Protein AF-A0A9D6XCU0-F1 (afdb_monomer_lite)

pLDDT: mean 86.59, std 11.8, range [44.53, 96.69]

Sequence (76 aa):
MKEKLSVTIDQPLVRFLDTMPGRSRSEKLEAVIRRFRAVSDDLSLRKALAKHRESEDARAEAEAWRRTMERDQWSE

Radius of gyration: 26.03 Å; chains: 1; bounding box: 45×19×77 Å

Secondary structure (DSSP, 8-state):
-PPP------HHHHHHHHHSSSSSHHHHHHHHHHHHHHHHHHHHHHHHHHHHHHHHHHHHHHHHHHHHHHHHHT--

Structure (mmCIF, N/CA/C/O backbone):
data_AF-A0A9D6XCU0-F1
#
_entry.id   AF-A0A9D6XCU0-F1
#
loop_
_atom_site.group_PDB
_atom_site.id
_atom_site.type_symbol
_atom_site.label_atom_id
_atom_site.label_alt_id
_atom_site.label_comp_id
_atom_site.label_asym_id
_atom_site.label_entity_id
_atom_site.label_seq_id
_atom_site.pdbx_PDB_ins_code
_atom_site.Cartn_x
_atom_site.Cartn_y
_atom_site.Cartn_z
_atom_site.occupancy
_atom_site.B_iso_or_equiv
_atom_site.auth_seq_id
_atom_site.auth_comp_id
_atom_site.auth_asym_id
_atom_site.auth_atom_id
_atom_site.pdbx_PDB_model_num
ATOM 1 N N . MET A 1 1 ? 11.723 -1.354 25.142 1.00 44.56 1 MET A N 1
ATOM 2 C CA . MET A 1 1 ? 10.572 -0.444 25.352 1.00 44.56 1 MET A CA 1
ATOM 3 C C . MET A 1 1 ? 10.006 -0.087 23.986 1.00 44.56 1 MET A C 1
ATOM 5 O O . MET A 1 1 ? 10.805 0.207 23.112 1.00 44.56 1 MET A O 1
ATOM 9 N N . LYS A 1 2 ? 8.685 -0.150 23.767 1.00 75.56 2 LYS A N 1
ATOM 10 C CA . LYS A 1 2 ? 8.082 0.427 22.551 1.00 75.56 2 LYS A CA 1
ATOM 11 C C . LYS A 1 2 ? 7.883 1.925 22.783 1.00 75.56 2 LYS A C 1
ATOM 13 O O . LYS A 1 2 ? 7.276 2.294 23.788 1.00 75.56 2 LYS A O 1
ATOM 18 N N . GLU A 1 3 ? 8.400 2.756 21.888 1.00 85.62 3 GLU A N 1
ATOM 19 C CA . GLU A 1 3 ? 8.190 4.204 21.937 1.00 85.62 3 GLU A CA 1
ATOM 20 C C . GLU A 1 3 ? 6.721 4.531 21.661 1.00 85.62 3 GLU A C 1
ATOM 22 O O . GLU A 1 3 ? 6.085 3.938 20.786 1.00 85.62 3 GLU A O 1
ATOM 27 N N . LYS A 1 4 ? 6.160 5.453 22.445 1.00 87.19 4 LYS A N 1
ATOM 28 C CA . LYS A 1 4 ? 4.800 5.951 22.238 1.00 87.19 4 LYS A CA 1
ATOM 29 C C . LYS A 1 4 ? 4.886 7.252 21.454 1.00 87.19 4 LYS A C 1
ATOM 31 O O . LYS A 1 4 ? 5.488 8.210 21.923 1.00 87.19 4 LYS A O 1
ATOM 36 N N . LEU A 1 5 ? 4.256 7.273 20.287 1.00 88.38 5 LEU A N 1
ATOM 37 C CA . LEU A 1 5 ? 4.141 8.453 19.437 1.00 88.38 5 LEU A CA 1
ATOM 38 C C . LEU A 1 5 ? 2.714 8.994 19.514 1.00 88.38 5 LEU A C 1
ATOM 40 O O . LEU A 1 5 ? 1.751 8.228 19.464 1.00 88.38 5 LEU A O 1
ATOM 44 N N . SER A 1 6 ? 2.593 10.315 19.617 1.00 91.44 6 SER A N 1
ATOM 45 C CA . SER A 1 6 ? 1.333 11.018 19.385 1.00 91.44 6 SER A CA 1
ATOM 46 C C . SER A 1 6 ? 1.331 11.525 17.948 1.00 91.44 6 SER A C 1
ATOM 48 O O . SER A 1 6 ? 2.311 12.124 17.510 1.00 91.44 6 SER A O 1
ATOM 50 N N . VAL A 1 7 ? 0.259 11.257 17.206 1.00 89.38 7 VAL A N 1
ATOM 51 C CA . VAL A 1 7 ? 0.127 11.637 15.795 1.00 89.38 7 VAL A CA 1
ATOM 52 C C . VAL A 1 7 ? -1.199 12.342 15.566 1.00 89.38 7 VAL A C 1
ATOM 54 O O . VAL A 1 7 ? -2.232 11.929 16.095 1.00 89.38 7 VAL A O 1
ATOM 57 N N . THR A 1 8 ? -1.166 13.387 14.747 1.00 93.88 8 THR A N 1
ATOM 58 C CA . THR A 1 8 ? -2.363 14.094 14.293 1.00 93.88 8 THR A CA 1
ATOM 59 C C . THR A 1 8 ? -2.806 13.493 12.969 1.00 93.88 8 THR A C 1
ATOM 61 O O . THR A 1 8 ? -2.020 13.427 12.026 1.00 93.88 8 THR A O 1
ATOM 64 N N . ILE A 1 9 ? -4.055 13.039 12.905 1.00 90.38 9 ILE A N 1
ATOM 65 C CA . ILE A 1 9 ? -4.672 12.492 11.695 1.00 90.38 9 ILE A CA 1
ATOM 66 C C . ILE A 1 9 ? -6.094 13.025 11.552 1.00 90.38 9 ILE A C 1
ATOM 68 O O . ILE A 1 9 ? -6.752 13.332 12.548 1.00 90.38 9 ILE A O 1
ATOM 72 N N . ASP A 1 10 ? -6.574 13.098 10.315 1.00 95.88 10 ASP A N 1
ATOM 73 C CA . ASP A 1 10 ? -7.899 13.632 10.028 1.00 95.88 10 ASP A CA 1
ATOM 74 C C . ASP A 1 10 ? -9.015 12.757 10.608 1.00 95.88 10 ASP A C 1
ATOM 76 O O . ASP A 1 10 ? -8.943 11.523 10.636 1.00 95.88 10 ASP A O 1
ATOM 80 N N . GLN A 1 11 ? -10.116 13.396 11.005 1.00 96.12 11 GLN A N 1
ATOM 81 C CA . GLN A 1 11 ? -11.268 12.713 11.593 1.00 96.12 11 GLN A CA 1
ATOM 82 C C . GLN A 1 11 ? -11.832 11.561 10.730 1.00 96.12 11 GLN A C 1
ATOM 84 O O . GLN A 1 11 ? -12.219 10.535 11.297 1.00 96.12 11 GLN A O 1
ATOM 89 N N . PRO A 1 12 ? -11.906 11.655 9.385 1.00 96.69 12 PRO A N 1
ATOM 90 C CA . PRO A 1 12 ? -12.325 10.529 8.550 1.00 96.69 12 PRO A CA 1
ATOM 91 C C . PRO A 1 12 ? -11.395 9.313 8.663 1.00 96.69 12 PRO A C 1
ATOM 93 O O . PRO A 1 12 ? -11.881 8.184 8.683 1.00 96.69 12 PRO A O 1
ATOM 96 N N . LEU A 1 13 ? -10.081 9.523 8.806 1.00 93.19 13 LEU A N 1
ATOM 97 C CA . LEU A 1 13 ? -9.112 8.437 8.979 1.00 93.19 13 LEU A CA 1
ATOM 98 C C . LEU A 1 13 ? -9.272 7.756 10.336 1.00 93.19 13 LEU A C 1
ATOM 100 O O . LEU A 1 13 ? -9.196 6.533 10.418 1.00 93.19 13 LEU A O 1
ATOM 104 N N . VAL A 1 14 ? -9.570 8.522 11.388 1.00 94.38 14 VAL A N 1
ATOM 105 C CA . VAL A 1 14 ? -9.916 7.951 12.699 1.00 94.38 14 VAL A CA 1
ATOM 106 C C . VAL A 1 14 ? -11.138 7.039 12.578 1.00 94.38 14 VAL A C 1
ATOM 108 O O . VAL A 1 14 ? -11.088 5.893 13.019 1.00 94.38 14 VAL A O 1
ATOM 111 N N . ARG A 1 15 ? -12.206 7.513 11.918 1.00 96.19 15 ARG A N 1
ATOM 112 C CA . ARG A 1 15 ? -13.420 6.711 11.691 1.00 96.19 15 ARG A CA 1
ATOM 113 C C . ARG A 1 15 ? -13.129 5.444 10.893 1.00 96.19 15 ARG A C 1
ATOM 115 O O . ARG A 1 15 ? -13.651 4.389 11.226 1.00 96.19 15 ARG A O 1
ATOM 122 N N . PHE A 1 16 ? -12.279 5.533 9.875 1.00 95.56 16 PHE A N 1
ATOM 123 C CA . PHE A 1 16 ? -11.844 4.371 9.106 1.00 95.56 16 PHE A CA 1
ATOM 124 C C . PHE A 1 16 ? -11.082 3.353 9.971 1.00 95.56 16 PHE A C 1
ATOM 126 O O . PHE A 1 16 ? -11.375 2.163 9.924 1.00 95.56 16 PHE A O 1
ATOM 133 N N . LEU A 1 17 ? -10.145 3.797 10.814 1.00 95.25 17 LEU A N 1
ATOM 134 C CA . LEU A 1 17 ? -9.446 2.895 11.736 1.00 95.25 17 LEU A CA 1
ATOM 135 C C . LEU A 1 17 ? -10.408 2.243 12.738 1.00 95.25 17 LEU A C 1
ATOM 137 O O . LEU A 1 17 ? -10.187 1.110 13.163 1.00 95.25 17 LEU A O 1
ATOM 141 N N . ASP A 1 18 ? -11.485 2.921 13.122 1.00 95.62 18 ASP A N 1
ATOM 142 C CA . ASP A 1 18 ? -12.469 2.357 14.043 1.00 95.62 18 ASP A CA 1
ATOM 143 C C . ASP A 1 18 ? -13.270 1.203 13.431 1.00 95.62 18 ASP A C 1
ATOM 145 O O . ASP A 1 18 ? -13.585 0.259 14.155 1.00 95.62 18 ASP A O 1
ATOM 149 N N . THR A 1 19 ? -13.514 1.204 12.115 1.00 96.56 19 THR A N 1
ATOM 150 C CA . THR A 1 19 ? -14.228 0.105 11.435 1.00 96.56 19 THR A CA 1
ATOM 151 C C . THR A 1 19 ? -13.360 -1.131 11.190 1.00 96.56 19 THR A C 1
ATOM 153 O O . THR A 1 19 ? -13.886 -2.215 10.942 1.00 96.56 19 THR A O 1
ATOM 156 N N . MET A 1 20 ? -12.034 -1.002 11.267 1.00 95.62 20 MET A N 1
ATOM 157 C CA . MET A 1 20 ? -11.112 -2.115 11.039 1.00 95.62 20 MET A CA 1
ATOM 158 C C . MET A 1 20 ? -11.050 -3.086 12.234 1.00 95.62 20 MET A C 1
ATOM 160 O O . MET A 1 20 ? -11.145 -2.654 13.387 1.00 95.62 20 MET A O 1
ATOM 164 N N . PRO A 1 21 ? -10.801 -4.388 12.005 1.00 93.38 21 PRO A N 1
ATOM 165 C CA . PRO A 1 21 ? -10.537 -5.338 13.081 1.00 93.38 21 PRO A CA 1
ATOM 166 C C . PRO A 1 21 ? -9.187 -5.046 13.755 1.00 93.38 21 PRO A C 1
ATOM 168 O O . PRO A 1 21 ? -8.222 -4.659 13.099 1.00 93.38 21 PRO A O 1
ATOM 171 N N . GLY A 1 22 ? -9.111 -5.232 15.072 1.00 92.06 22 GLY A N 1
ATOM 172 C CA . GLY A 1 22 ? -7.893 -5.025 15.864 1.00 92.06 22 GLY A CA 1
ATOM 173 C C . GLY A 1 22 ? -8.204 -4.503 17.262 1.00 92.06 22 GLY A C 1
ATOM 174 O O . GLY A 1 22 ? -9.276 -3.942 17.493 1.00 92.06 22 GLY A O 1
ATOM 175 N N . ARG A 1 23 ? -7.275 -4.683 18.205 1.00 91.62 23 ARG A N 1
ATOM 176 C CA . ARG A 1 23 ? -7.520 -4.374 19.624 1.00 91.62 23 ARG A CA 1
ATOM 177 C C . ARG A 1 23 ? -7.364 -2.890 19.932 1.00 91.62 23 ARG A C 1
ATOM 179 O O . ARG A 1 23 ? -8.006 -2.382 20.843 1.00 91.62 23 ARG A O 1
ATOM 186 N N . SER A 1 24 ? -6.510 -2.187 19.188 1.00 94.62 24 SER A N 1
ATOM 187 C CA . SER A 1 24 ? -6.238 -0.761 19.402 1.00 94.62 24 SER A CA 1
ATOM 188 C C . SER A 1 24 ? -6.064 -0.001 18.091 1.00 94.62 24 SER A C 1
ATOM 190 O O . SER A 1 24 ? -5.650 -0.573 17.085 1.00 94.62 24 SER A O 1
ATOM 192 N N . ARG A 1 25 ? -6.319 1.313 18.100 1.00 93.19 25 ARG A N 1
ATOM 193 C CA . ARG A 1 25 ? -6.061 2.178 16.934 1.00 93.19 25 ARG A CA 1
ATOM 194 C C . ARG A 1 25 ? -4.590 2.157 16.506 1.00 93.19 25 ARG A C 1
ATOM 196 O O . ARG A 1 25 ? -4.324 2.180 15.312 1.00 93.19 25 ARG A O 1
ATOM 203 N N . SER A 1 26 ? -3.651 2.060 17.450 1.00 93.12 26 SER A N 1
ATOM 204 C CA . SER A 1 26 ? -2.215 1.966 17.151 1.00 93.12 26 SER A CA 1
ATOM 205 C C . SER A 1 26 ? -1.865 0.691 16.381 1.00 93.12 26 SER A C 1
ATOM 207 O O . SER A 1 26 ? -1.160 0.763 15.383 1.00 93.12 26 SER A O 1
ATOM 209 N N . GLU A 1 27 ? -2.405 -0.459 16.792 1.00 94.31 27 GLU A N 1
ATOM 210 C CA . GLU A 1 27 ? -2.213 -1.739 16.092 1.00 94.31 27 GLU A CA 1
ATOM 211 C C . GLU A 1 27 ? -2.798 -1.699 14.674 1.00 94.31 27 GLU A C 1
ATOM 213 O O . GLU A 1 27 ? -2.169 -2.140 13.711 1.00 94.31 27 GLU A O 1
ATOM 218 N N . LYS A 1 28 ? -3.996 -1.124 14.534 1.00 95.50 28 LYS A N 1
ATOM 219 C CA . LYS A 1 28 ? -4.656 -0.969 13.235 1.00 95.50 28 LYS A CA 1
ATOM 220 C C . LYS A 1 28 ? -3.860 -0.041 12.317 1.00 95.50 28 LYS A C 1
ATOM 222 O O . LYS A 1 28 ? -3.629 -0.379 11.159 1.00 95.50 28 LYS A O 1
ATOM 227 N N . LEU A 1 29 ? -3.384 1.089 12.841 1.00 94.38 29 LEU A N 1
ATOM 228 C CA . LEU A 1 29 ? -2.539 2.025 12.103 1.00 94.38 29 LEU A CA 1
ATOM 229 C C . LEU A 1 29 ? -1.222 1.367 11.665 1.00 94.38 29 LEU A C 1
ATOM 231 O O . LEU A 1 29 ? -0.825 1.506 10.511 1.00 94.38 29 LEU A O 1
ATOM 235 N N . GLU A 1 30 ? -0.582 0.592 12.541 1.00 93.25 30 GLU A N 1
ATOM 236 C CA . GLU A 1 30 ? 0.625 -0.174 12.212 1.00 93.25 30 GLU A CA 1
ATOM 237 C C . GLU A 1 30 ? 0.367 -1.182 11.078 1.00 93.25 30 GLU A C 1
ATOM 239 O O . GLU A 1 30 ? 1.163 -1.294 10.141 1.00 93.25 30 GLU A O 1
ATOM 244 N N . ALA A 1 31 ? -0.773 -1.880 11.104 1.00 94.12 31 ALA A N 1
ATOM 245 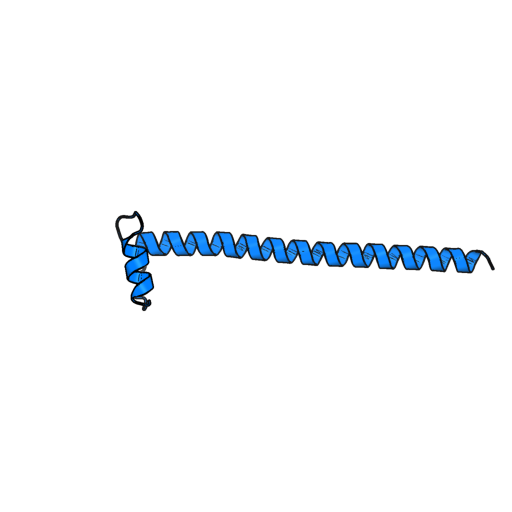C CA . ALA A 1 31 ? -1.170 -2.787 10.031 1.00 94.12 31 ALA A CA 1
ATOM 246 C C . ALA A 1 31 ? -1.361 -2.060 8.688 1.00 94.12 31 ALA A C 1
ATOM 248 O O . ALA A 1 31 ? -0.873 -2.542 7.662 1.00 94.12 31 ALA A O 1
ATOM 249 N N . VAL A 1 32 ? -2.009 -0.889 8.694 1.00 94.69 32 VAL A N 1
ATOM 250 C CA . VAL A 1 32 ? -2.192 -0.056 7.494 1.00 94.69 32 VAL A CA 1
ATOM 251 C C . VAL A 1 32 ? -0.849 0.424 6.947 1.00 94.69 32 VAL A C 1
ATOM 253 O O . VAL A 1 32 ? -0.584 0.246 5.759 1.00 94.69 32 VAL A O 1
ATOM 256 N N . ILE A 1 33 ? 0.027 0.966 7.797 1.00 94.00 33 ILE A N 1
ATOM 257 C CA . ILE A 1 33 ? 1.348 1.472 7.388 1.00 94.00 33 ILE A CA 1
ATOM 258 C C . ILE A 1 33 ? 2.195 0.353 6.781 1.00 94.00 33 ILE A C 1
ATOM 260 O O . ILE A 1 33 ? 2.821 0.538 5.738 1.00 94.00 33 ILE A O 1
ATOM 264 N N . ARG A 1 34 ? 2.198 -0.830 7.398 1.00 95.38 34 ARG A N 1
ATOM 265 C CA . ARG A 1 34 ? 2.920 -1.994 6.875 1.00 95.38 34 ARG A CA 1
ATOM 266 C C . ARG A 1 34 ? 2.405 -2.410 5.499 1.00 95.38 34 ARG A C 1
ATOM 268 O O . ARG A 1 34 ? 3.208 -2.674 4.609 1.00 95.38 34 ARG A O 1
ATOM 275 N N . ARG A 1 35 ? 1.082 -2.435 5.307 1.00 94.94 35 ARG A N 1
ATOM 276 C CA . ARG A 1 35 ? 0.484 -2.739 4.002 1.00 94.94 35 ARG A CA 1
ATOM 277 C C . ARG A 1 35 ? 0.844 -1.682 2.961 1.00 94.94 35 ARG A C 1
ATOM 279 O O . ARG A 1 35 ? 1.186 -2.039 1.840 1.00 94.94 35 ARG A O 1
ATOM 286 N N . PHE A 1 36 ? 0.799 -0.406 3.334 1.00 95.38 36 PHE A N 1
ATOM 287 C CA . PHE A 1 36 ? 1.201 0.691 2.459 1.00 95.38 36 PHE A CA 1
ATOM 288 C C . PHE A 1 36 ? 2.658 0.549 2.006 1.00 95.38 36 PHE A C 1
ATOM 290 O O . PHE A 1 36 ? 2.919 0.637 0.811 1.00 95.38 36 PHE A O 1
ATOM 297 N N . ARG A 1 37 ? 3.586 0.257 2.929 1.00 96.00 37 ARG A N 1
ATOM 298 C CA . ARG A 1 37 ? 5.002 0.027 2.597 1.00 96.00 37 ARG A CA 1
ATOM 299 C C . ARG A 1 37 ? 5.166 -1.104 1.588 1.00 96.00 37 ARG A C 1
ATOM 301 O O . ARG A 1 37 ? 5.747 -0.880 0.539 1.00 96.00 37 ARG A O 1
ATOM 308 N N . ALA A 1 38 ? 4.549 -2.258 1.844 1.00 95.69 38 ALA A N 1
ATOM 309 C CA . ALA A 1 38 ? 4.627 -3.396 0.931 1.00 95.69 38 ALA A CA 1
ATOM 310 C C . ALA A 1 38 ? 4.126 -3.059 -0.488 1.00 95.69 38 ALA A C 1
ATOM 312 O O . ALA A 1 38 ? 4.756 -3.429 -1.473 1.00 95.69 38 ALA A O 1
ATOM 313 N N . VAL A 1 39 ? 3.012 -2.325 -0.599 1.00 96.00 39 VAL A N 1
ATOM 314 C CA . VAL A 1 39 ? 2.478 -1.887 -1.901 1.00 96.00 39 VAL A CA 1
ATOM 315 C C . VAL A 1 39 ? 3.392 -0.850 -2.561 1.00 96.00 39 VAL A C 1
ATOM 317 O O . VAL A 1 39 ? 3.616 -0.911 -3.766 1.00 96.00 39 VAL A O 1
ATOM 320 N N . SER A 1 40 ? 3.928 0.099 -1.794 1.00 96.50 40 SER A N 1
ATOM 321 C CA . SER A 1 40 ? 4.851 1.119 -2.299 1.00 96.50 40 SER A CA 1
ATOM 322 C C . SER A 1 40 ? 6.147 0.504 -2.832 1.00 96.50 40 SER A C 1
ATOM 324 O O . SER A 1 40 ? 6.638 0.920 -3.884 1.00 96.50 40 SER A O 1
ATOM 326 N N . ASP A 1 41 ? 6.680 -0.498 -2.136 1.00 95.69 41 ASP A N 1
ATOM 327 C CA . ASP A 1 41 ? 7.889 -1.216 -2.532 1.00 95.69 41 ASP A CA 1
ATOM 328 C C . ASP A 1 41 ? 7.649 -2.008 -3.826 1.00 95.69 41 ASP A C 1
ATOM 330 O O . ASP A 1 41 ? 8.430 -1.892 -4.771 1.00 95.69 41 ASP A O 1
ATOM 334 N N . ASP A 1 42 ? 6.522 -2.723 -3.929 1.00 95.75 42 ASP A N 1
ATOM 335 C CA . ASP A 1 42 ? 6.123 -3.437 -5.151 1.00 95.75 42 ASP A CA 1
ATOM 336 C C . ASP A 1 42 ? 5.943 -2.483 -6.345 1.00 95.75 42 ASP A C 1
ATOM 338 O O . ASP A 1 42 ? 6.478 -2.715 -7.429 1.00 95.75 42 ASP A O 1
ATOM 342 N N . LEU A 1 43 ? 5.259 -1.351 -6.152 1.00 95.44 43 LEU A N 1
ATOM 343 C CA . LEU A 1 43 ? 5.109 -0.337 -7.200 1.00 95.44 43 LEU A CA 1
ATOM 344 C C . LEU A 1 43 ? 6.456 0.243 -7.641 1.00 95.44 43 LEU A C 1
ATOM 346 O O . LEU A 1 43 ? 6.665 0.485 -8.832 1.00 95.44 43 LEU A O 1
ATOM 350 N N . SER A 1 44 ? 7.369 0.466 -6.697 1.00 93.81 44 SER A N 1
ATOM 351 C CA . SER A 1 44 ? 8.712 0.972 -6.989 1.00 93.81 44 SER A CA 1
ATOM 352 C C . SER A 1 44 ? 9.524 -0.051 -7.781 1.00 93.81 44 SER A C 1
ATOM 354 O O . SER A 1 44 ? 10.161 0.309 -8.772 1.00 93.81 44 SER A O 1
ATOM 356 N N . LEU A 1 45 ? 9.431 -1.332 -7.416 1.00 94.62 45 LEU A N 1
ATOM 357 C CA . LEU A 1 45 ? 10.068 -2.427 -8.141 1.00 94.62 45 LEU A CA 1
ATOM 358 C C . LEU A 1 45 ? 9.534 -2.537 -9.572 1.00 94.62 45 LEU A C 1
ATOM 360 O O . LEU A 1 45 ? 10.319 -2.602 -10.515 1.00 94.62 45 LEU A O 1
ATOM 364 N N . ARG A 1 46 ? 8.210 -2.484 -9.762 1.00 92.50 46 ARG A N 1
ATOM 365 C CA . ARG A 1 46 ? 7.595 -2.518 -11.101 1.00 92.50 46 ARG A CA 1
ATOM 366 C C . ARG A 1 46 ? 8.077 -1.370 -11.981 1.00 92.50 46 ARG A C 1
ATOM 368 O O . ARG A 1 46 ? 8.390 -1.592 -13.146 1.00 92.50 46 ARG A O 1
ATOM 375 N N . LYS A 1 47 ? 8.182 -0.158 -11.426 1.00 93.12 47 LYS A N 1
ATOM 376 C CA . LYS A 1 47 ? 8.725 1.004 -12.147 1.00 93.12 47 LYS A CA 1
ATOM 377 C C . LYS A 1 47 ? 10.194 0.809 -12.522 1.00 93.12 47 LYS A C 1
ATOM 379 O O . LYS A 1 47 ? 10.575 1.125 -13.645 1.00 93.12 47 LYS A O 1
ATOM 384 N N . ALA A 1 48 ? 11.007 0.278 -11.610 1.00 88.94 48 ALA A N 1
ATOM 385 C CA . ALA A 1 4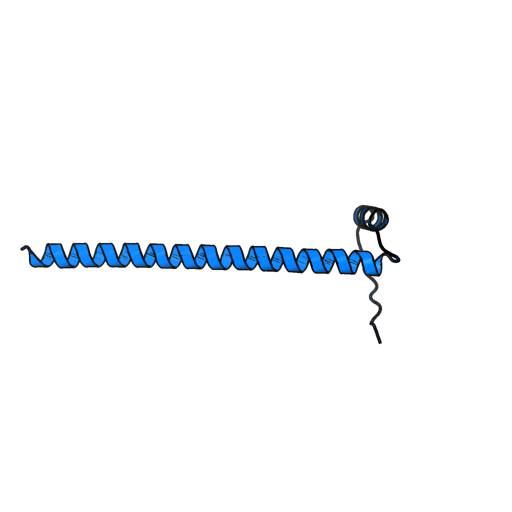8 ? 12.415 0.002 -11.880 1.00 88.94 48 ALA A CA 1
ATOM 386 C C . ALA A 1 48 ? 12.592 -1.055 -12.983 1.00 88.94 48 ALA A C 1
ATOM 388 O O . ALA A 1 48 ? 13.396 -0.860 -13.892 1.00 88.94 48 ALA A O 1
ATOM 389 N N . LEU A 1 49 ? 11.800 -2.131 -12.945 1.00 90.06 49 LEU A N 1
ATOM 390 C CA . LEU A 1 49 ? 11.811 -3.180 -13.966 1.00 90.06 49 LEU A CA 1
ATOM 391 C C . LEU A 1 49 ? 11.334 -2.670 -15.330 1.00 90.06 49 LEU A C 1
ATOM 393 O O . LEU A 1 49 ? 11.958 -2.982 -16.340 1.00 90.06 49 LEU A O 1
ATOM 397 N N . ALA A 1 50 ? 10.273 -1.858 -15.366 1.00 87.50 50 ALA A N 1
ATOM 398 C CA . ALA A 1 50 ? 9.800 -1.235 -16.602 1.00 87.50 50 ALA A CA 1
ATOM 399 C C . ALA A 1 50 ? 10.890 -0.356 -17.235 1.00 87.50 50 ALA A C 1
ATOM 401 O O . ALA A 1 50 ? 11.218 -0.534 -18.404 1.00 87.50 50 ALA A O 1
ATOM 402 N N . LYS A 1 51 ? 11.538 0.498 -16.432 1.00 87.44 51 LYS A N 1
ATOM 403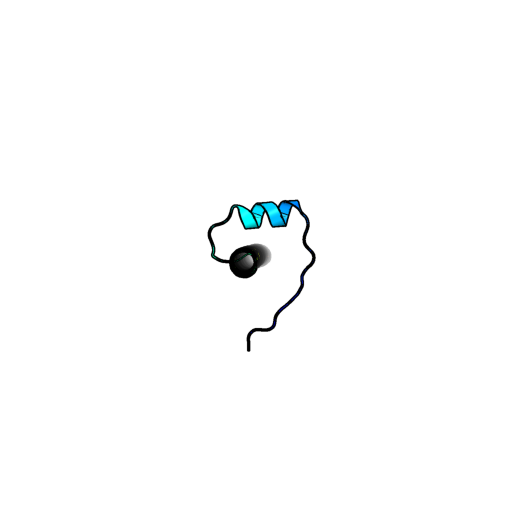 C CA . LYS A 1 51 ? 12.650 1.343 -16.885 1.00 87.44 51 LYS A CA 1
ATOM 404 C C . LYS A 1 51 ? 13.842 0.526 -17.394 1.00 87.44 51 LYS A C 1
ATOM 406 O O . LYS A 1 51 ? 14.474 0.898 -18.378 1.00 87.44 51 LYS A O 1
ATOM 411 N N . HIS A 1 52 ? 14.175 -0.577 -16.721 1.00 83.56 52 HIS A N 1
ATOM 412 C CA . HIS A 1 52 ? 15.250 -1.461 -17.169 1.00 83.56 52 HIS A CA 1
ATOM 413 C C . HIS A 1 52 ? 14.915 -2.104 -18.518 1.00 83.56 52 HIS A C 1
ATOM 415 O O . HIS A 1 52 ? 15.768 -2.157 -19.396 1.00 83.56 52 HIS A O 1
ATOM 421 N N . ARG A 1 53 ? 13.674 -2.567 -18.701 1.00 83.94 53 ARG A N 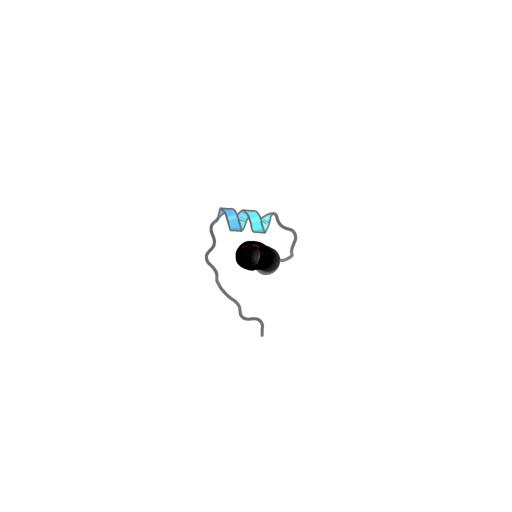1
ATOM 422 C CA . ARG A 1 53 ? 13.223 -3.149 -19.967 1.00 83.94 53 ARG A CA 1
ATOM 423 C C . ARG A 1 53 ? 13.299 -2.146 -21.117 1.00 83.94 53 ARG A C 1
ATOM 425 O O . ARG A 1 53 ? 13.882 -2.474 -22.138 1.00 83.94 53 ARG A O 1
ATOM 432 N N . GLU A 1 54 ? 12.8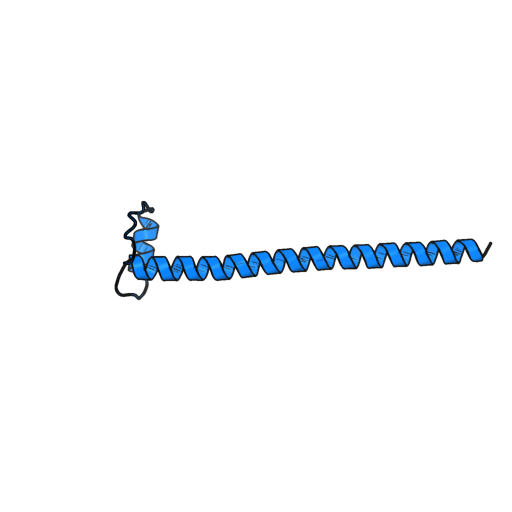06 -0.925 -20.923 1.00 81.06 54 GLU A N 1
ATOM 433 C CA . GLU A 1 54 ? 12.913 0.146 -21.927 1.00 81.06 54 GLU A CA 1
ATOM 434 C C . GLU A 1 54 ? 14.373 0.421 -22.321 1.00 81.06 54 GLU A C 1
ATOM 436 O O . GLU A 1 54 ? 14.682 0.623 -23.492 1.00 81.06 54 GLU A O 1
ATOM 441 N N . SER A 1 55 ? 15.293 0.385 -21.351 1.00 83.44 55 SER A N 1
ATOM 442 C CA . SER A 1 55 ? 16.724 0.559 -21.616 1.00 83.44 55 SER A CA 1
ATOM 443 C C . SER A 1 55 ? 17.334 -0.592 -22.419 1.00 83.44 55 SER A C 1
ATOM 445 O O . SER A 1 55 ? 18.253 -0.354 -23.202 1.00 83.44 55 SER A O 1
ATOM 447 N N . GLU A 1 56 ? 16.892 -1.827 -22.195 1.00 82.31 56 GLU A N 1
ATOM 448 C CA . GLU A 1 56 ? 17.366 -2.998 -22.939 1.00 82.31 56 GLU A CA 1
ATOM 449 C C . GLU A 1 56 ? 16.788 -3.021 -24.357 1.00 82.31 56 GLU A C 1
ATOM 451 O O . GLU A 1 56 ? 17.530 -3.259 -25.307 1.00 82.31 56 GLU A O 1
ATOM 456 N N . ASP A 1 57 ? 15.511 -2.670 -24.519 1.00 78.94 57 ASP A N 1
ATOM 457 C CA . ASP A 1 57 ? 14.868 -2.546 -25.830 1.00 78.94 57 ASP A CA 1
ATOM 458 C C . ASP A 1 57 ? 15.568 -1.458 -26.671 1.00 78.94 57 ASP A C 1
ATOM 460 O O . ASP A 1 57 ? 15.959 -1.705 -27.813 1.00 78.94 57 ASP A O 1
ATOM 464 N N . ALA A 1 58 ? 15.866 -0.296 -26.077 1.00 73.75 58 ALA A N 1
ATOM 465 C CA . ALA A 1 58 ? 16.621 0.770 -26.741 1.00 73.75 58 ALA A CA 1
ATOM 466 C C . ALA A 1 58 ? 18.050 0.343 -27.136 1.00 73.75 58 ALA A C 1
ATOM 468 O O . ALA A 1 58 ? 18.562 0.743 -28.184 1.00 73.75 58 ALA A O 1
ATOM 469 N N . ARG A 1 59 ? 18.714 -0.483 -26.314 1.00 78.06 59 ARG A N 1
ATOM 470 C CA . ARG A 1 59 ? 20.030 -1.056 -26.645 1.00 78.06 59 ARG A CA 1
ATOM 471 C C . ARG A 1 59 ? 19.945 -2.039 -27.805 1.00 78.06 59 ARG A C 1
ATOM 473 O O . ARG A 1 59 ? 20.794 -1.985 -28.694 1.00 78.06 59 ARG A O 1
ATOM 480 N N . ALA A 1 60 ? 18.935 -2.906 -27.803 1.00 80.81 60 ALA A N 1
ATOM 481 C CA . ALA A 1 60 ? 18.710 -3.872 -28.868 1.00 80.81 60 ALA A CA 1
ATOM 482 C C . ALA A 1 60 ? 18.426 -3.173 -30.207 1.00 80.81 60 ALA A C 1
ATOM 484 O O . ALA A 1 60 ? 19.012 -3.545 -31.225 1.00 80.81 60 ALA A O 1
ATOM 485 N N . GLU A 1 61 ? 17.605 -2.118 -30.206 1.00 76.31 61 GLU A N 1
ATOM 486 C CA . GLU A 1 61 ? 17.361 -1.290 -31.392 1.00 76.31 61 GLU A CA 1
ATOM 487 C C . GLU A 1 61 ? 18.646 -0.619 -31.893 1.00 76.31 61 GLU A C 1
ATOM 489 O O . GLU A 1 61 ? 18.969 -0.713 -33.080 1.00 76.31 61 GLU A O 1
ATOM 494 N N . ALA A 1 62 ? 19.423 0.006 -31.002 1.00 78.31 62 ALA A N 1
ATOM 495 C CA . ALA A 1 62 ? 20.684 0.647 -31.371 1.00 78.31 62 ALA A CA 1
ATOM 496 C C . ALA A 1 62 ? 21.699 -0.349 -31.965 1.00 78.31 62 ALA A C 1
ATOM 498 O O . ALA A 1 62 ? 22.421 -0.032 -32.914 1.00 78.31 62 ALA A O 1
ATOM 499 N N . GLU A 1 63 ? 21.755 -1.573 -31.436 1.00 83.12 63 GLU A N 1
ATOM 500 C CA . GLU A 1 63 ? 22.627 -2.621 -31.957 1.00 83.12 63 GLU A CA 1
ATOM 501 C C . GLU A 1 63 ? 22.165 -3.151 -33.320 1.00 83.12 63 GLU A C 1
ATOM 503 O O . GLU A 1 63 ? 23.006 -3.355 -34.199 1.00 83.12 63 GLU A O 1
ATOM 508 N N . ALA A 1 64 ? 20.856 -3.315 -33.528 1.00 85.81 64 ALA A N 1
ATOM 509 C CA . ALA A 1 64 ? 20.297 -3.689 -34.823 1.00 85.81 64 ALA A CA 1
ATOM 510 C C . ALA A 1 64 ? 20.616 -2.641 -35.902 1.00 85.81 64 ALA A C 1
ATOM 512 O O . ALA A 1 64 ? 21.094 -3.001 -36.976 1.00 85.81 64 ALA A O 1
ATOM 513 N N . TRP A 1 65 ? 20.445 -1.351 -35.592 1.00 79.88 65 TRP A N 1
ATOM 514 C CA . TRP A 1 65 ? 20.789 -0.250 -36.499 1.00 79.88 65 TRP A CA 1
ATOM 515 C C . TRP A 1 65 ? 22.266 -0.239 -36.890 1.00 79.88 65 TRP A C 1
ATOM 517 O O . TRP A 1 65 ? 22.591 -0.118 -38.070 1.00 79.88 65 TRP A O 1
ATOM 527 N N . ARG A 1 66 ? 23.165 -0.407 -35.913 1.00 82.62 66 ARG A N 1
ATOM 528 C CA . ARG A 1 66 ? 24.611 -0.484 -36.160 1.00 82.62 66 ARG A CA 1
ATOM 529 C C . ARG A 1 66 ? 24.967 -1.644 -37.090 1.00 82.62 66 ARG A C 1
ATOM 531 O O . ARG A 1 66 ? 25.707 -1.432 -38.042 1.00 82.62 66 ARG A O 1
ATOM 538 N N . ARG A 1 67 ? 24.406 -2.837 -36.861 1.00 81.62 67 ARG A N 1
ATOM 539 C CA . ARG A 1 67 ? 24.646 -4.001 -37.731 1.00 81.62 67 ARG A CA 1
ATOM 540 C C . ARG A 1 67 ? 24.144 -3.771 -39.155 1.00 81.62 67 ARG A C 1
ATOM 542 O O . ARG A 1 67 ? 24.811 -4.194 -40.090 1.00 81.62 67 ARG A O 1
ATOM 549 N N . THR A 1 68 ? 22.993 -3.119 -39.333 1.00 79.81 68 THR A N 1
ATOM 550 C CA . THR A 1 68 ? 22.486 -2.769 -40.671 1.00 79.81 68 THR A CA 1
ATOM 551 C C . THR A 1 68 ? 23.430 -1.798 -41.380 1.00 79.81 68 THR A C 1
ATOM 553 O O . THR A 1 68 ? 23.822 -2.062 -42.510 1.00 79.81 68 THR A O 1
ATOM 556 N N . MET A 1 69 ? 23.878 -0.740 -40.696 1.00 76.31 69 MET A N 1
ATOM 557 C CA . MET A 1 69 ? 24.828 0.236 -41.251 1.00 76.31 69 MET A CA 1
ATOM 558 C C . MET A 1 69 ? 26.180 -0.390 -41.626 1.00 76.31 69 MET A C 1
ATOM 560 O O . MET A 1 69 ? 26.710 -0.112 -42.697 1.00 76.31 69 MET A O 1
ATOM 564 N N . GLU A 1 70 ? 26.738 -1.249 -40.767 1.00 78.62 70 GLU A N 1
ATOM 565 C CA . GLU A 1 70 ? 27.986 -1.977 -41.047 1.00 78.62 70 GLU A CA 1
ATOM 566 C C . GLU A 1 70 ? 27.845 -2.911 -42.255 1.00 78.62 70 GLU A C 1
ATOM 568 O O . GLU A 1 70 ? 28.786 -3.082 -43.027 1.00 78.62 70 GLU A O 1
ATOM 573 N N . ARG A 1 71 ? 26.665 -3.515 -42.433 1.00 70.94 71 ARG A N 1
ATOM 574 C CA . ARG A 1 71 ? 26.388 -4.415 -43.553 1.00 70.94 71 ARG A CA 1
ATOM 575 C C . ARG A 1 71 ? 26.250 -3.659 -44.873 1.00 70.94 71 ARG A C 1
ATOM 577 O O . ARG A 1 71 ? 26.796 -4.132 -45.86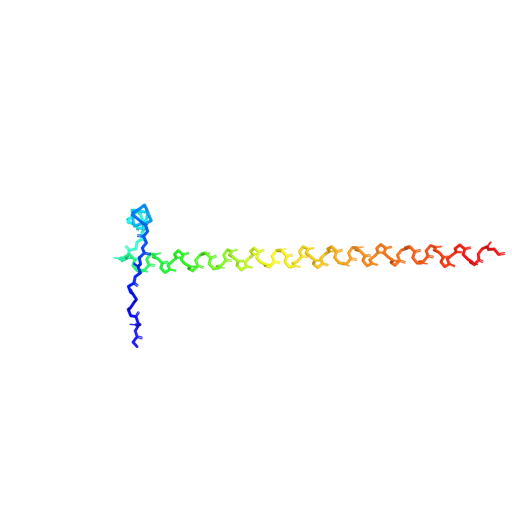2 1.00 70.94 71 ARG A O 1
ATOM 584 N N . ASP A 1 72 ? 25.592 -2.500 -44.863 1.00 66.00 72 ASP A N 1
ATOM 585 C CA . ASP A 1 72 ? 25.432 -1.651 -46.049 1.00 66.00 72 ASP A CA 1
ATOM 586 C C . ASP A 1 72 ? 26.773 -1.047 -46.506 1.00 66.00 72 ASP A C 1
ATOM 588 O O . ASP A 1 72 ? 27.050 -1.031 -47.703 1.00 66.00 72 ASP A O 1
ATOM 592 N N . GLN A 1 73 ? 27.657 -0.655 -45.574 1.00 60.81 73 GLN A N 1
ATOM 593 C CA . GLN A 1 73 ? 29.007 -0.156 -45.897 1.00 60.81 73 GLN A CA 1
ATOM 594 C C . GLN A 1 73 ? 29.933 -1.205 -46.528 1.00 60.81 73 GLN A C 1
ATOM 596 O O . GLN A 1 73 ? 30.913 -0.843 -47.171 1.00 60.81 73 GLN A O 1
ATOM 601 N N . TRP A 1 74 ? 29.666 -2.496 -46.322 1.00 54.09 74 TRP A N 1
ATOM 602 C CA . TRP A 1 74 ? 30.479 -3.581 -46.883 1.00 54.09 74 TRP A CA 1
ATOM 603 C C . TRP A 1 74 ? 30.027 -4.023 -48.282 1.00 54.09 74 TRP A C 1
ATOM 605 O O . TRP A 1 74 ? 30.701 -4.841 -48.909 1.00 54.09 74 TRP A O 1
ATOM 615 N N . SER A 1 75 ? 28.873 -3.532 -48.742 1.00 56.09 75 SER A N 1
ATOM 616 C CA . SER A 1 75 ? 28.266 -3.873 -50.035 1.00 56.09 75 SER A CA 1
ATOM 617 C C . SER A 1 75 ? 28.442 -2.814 -51.135 1.00 56.09 75 SER A C 1
ATOM 619 O O . SER A 1 75 ? 27.924 -3.021 -52.234 1.00 56.09 75 SER A O 1
ATOM 621 N N . GLU A 1 76 ? 29.185 -1.734 -50.872 1.00 44.53 76 GLU A N 1
ATOM 622 C CA . GLU A 1 76 ? 29.709 -0.782 -51.874 1.00 44.53 76 GLU A CA 1
ATOM 623 C C . GLU A 1 76 ? 31.191 -1.052 -52.179 1.00 44.53 76 GLU A C 1
ATOM 625 O O . GLU A 1 76 ? 31.572 -0.927 -53.367 1.00 44.53 76 GLU A O 1
#

Foldseek 3Di:
DDDDDDDDDDPVVVVVLVPDDDDDSVVSVVVVVVVVVVVVVVVVVVVVVVVVVVVVVVVVVVVVVVVVVVVVVVVD